Protein AF-A0A060CLM0-F1 (afdb_monomer)

Structure (mmCIF, N/CA/C/O backbone):
data_AF-A0A060CLM0-F1
#
_entry.id   AF-A0A060CLM0-F1
#
loop_
_atom_site.group_PDB
_atom_site.id
_atom_site.type_symbol
_atom_site.label_atom_id
_atom_site.label_alt_id
_atom_site.label_comp_id
_atom_site.label_asym_id
_atom_site.label_entity_id
_atom_site.label_seq_id
_atom_site.pdbx_PDB_ins_code
_atom_site.Cartn_x
_atom_site.Cartn_y
_atom_site.Cartn_z
_atom_site.occupancy
_atom_site.B_iso_or_equiv
_atom_site.auth_seq_id
_atom_site.auth_comp_id
_atom_site.auth_asym_id
_atom_site.auth_atom_id
_atom_site.pdbx_PDB_model_num
ATOM 1 N N . MET A 1 1 ? -16.580 -4.448 -2.547 1.00 65.31 1 MET A N 1
ATOM 2 C CA . MET A 1 1 ? -15.229 -4.392 -1.951 1.00 65.31 1 MET A CA 1
A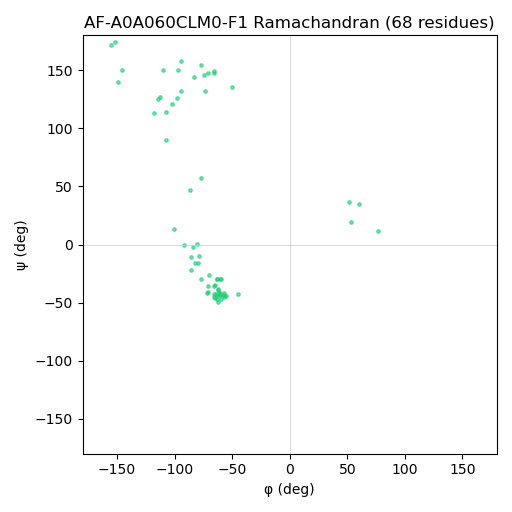TOM 3 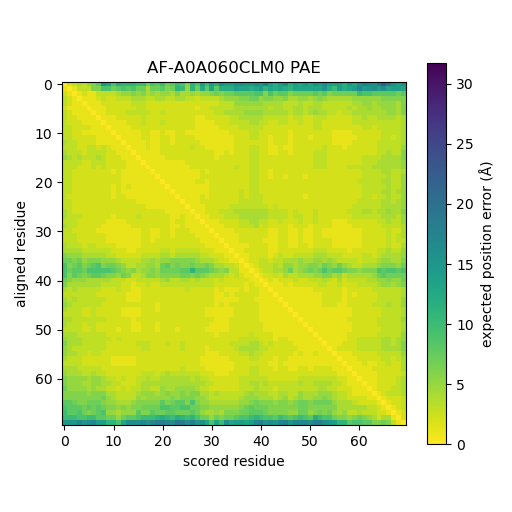C C . MET A 1 1 ? -15.241 -3.571 -0.664 1.00 65.31 1 MET A C 1
ATOM 5 O O . MET A 1 1 ? -14.859 -4.100 0.373 1.00 65.31 1 MET A O 1
ATOM 9 N N . SER A 1 2 ? -15.796 -2.355 -0.699 1.00 76.38 2 SER A N 1
ATOM 10 C CA . SER A 1 2 ? -15.954 -1.460 0.459 1.00 76.38 2 SER A CA 1
ATOM 11 C C . SER A 1 2 ? -16.470 -2.102 1.756 1.00 76.38 2 SER A C 1
ATOM 13 O O . SER A 1 2 ? -15.913 -1.822 2.807 1.00 76.38 2 SER A O 1
ATOM 15 N N . GLN A 1 3 ? -17.471 -2.994 1.722 1.00 88.25 3 GLN A N 1
ATOM 16 C CA . GLN A 1 3 ? -17.966 -3.664 2.941 1.00 88.25 3 GLN A CA 1
ATOM 17 C C . GLN A 1 3 ? -16.899 -4.528 3.632 1.00 88.25 3 GLN A C 1
ATOM 19 O O . GLN A 1 3 ? -16.806 -4.516 4.854 1.00 88.25 3 GLN A O 1
ATOM 24 N N . MET A 1 4 ? -16.066 -5.240 2.866 1.00 90.81 4 MET A N 1
ATOM 25 C CA . MET A 1 4 ? -14.973 -6.042 3.430 1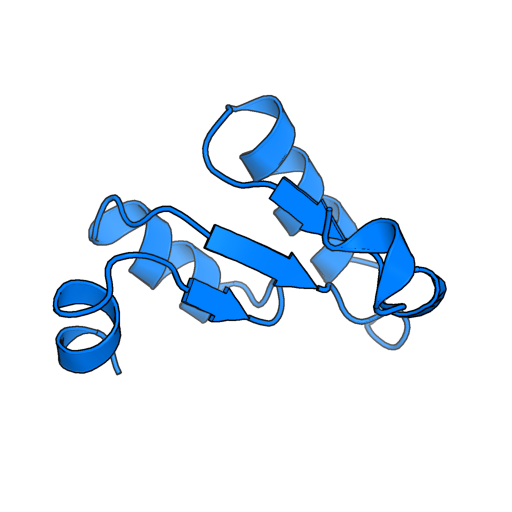.00 90.81 4 MET A CA 1
ATOM 26 C C . MET A 1 4 ? -13.848 -5.146 3.953 1.00 90.81 4 MET A C 1
ATOM 28 O O . MET A 1 4 ? -13.344 -5.382 5.044 1.00 90.81 4 MET A O 1
ATOM 32 N N . MET A 1 5 ? -13.496 -4.086 3.217 1.00 92.75 5 MET A N 1
ATOM 33 C CA . MET A 1 5 ? -12.507 -3.100 3.677 1.00 92.75 5 MET A CA 1
ATOM 34 C C . MET A 1 5 ? -12.971 -2.375 4.946 1.00 92.75 5 MET A C 1
ATOM 36 O O . MET A 1 5 ? -12.171 -2.133 5.841 1.00 92.75 5 MET A O 1
ATOM 40 N N . ALA A 1 6 ? -14.264 -2.067 5.053 1.00 92.69 6 ALA A N 1
ATOM 41 C CA . ALA A 1 6 ? -14.858 -1.446 6.231 1.00 92.69 6 ALA A CA 1
ATOM 42 C C . ALA A 1 6 ? -14.921 -2.395 7.436 1.00 92.69 6 ALA A C 1
ATOM 44 O O . ALA A 1 6 ? -14.938 -1.932 8.570 1.00 92.69 6 ALA A O 1
ATOM 45 N N . ALA A 1 7 ? -14.968 -3.708 7.216 1.00 95.38 7 ALA A N 1
ATOM 46 C CA . ALA A 1 7 ? -14.910 -4.689 8.295 1.00 95.38 7 ALA A CA 1
ATOM 47 C C . ALA A 1 7 ? -13.471 -4.989 8.756 1.00 95.38 7 ALA A C 1
ATOM 49 O O . ALA A 1 7 ? -13.295 -5.571 9.820 1.00 95.38 7 ALA A O 1
ATOM 50 N N . ALA A 1 8 ? -12.455 -4.613 7.974 1.00 95.44 8 ALA A N 1
ATOM 51 C CA . ALA A 1 8 ? -11.059 -4.903 8.276 1.00 95.44 8 ALA A CA 1
ATOM 52 C C . ALA A 1 8 ? -10.438 -3.883 9.246 1.00 95.44 8 ALA A C 1
ATOM 54 O O . ALA A 1 8 ? -10.692 -2.676 9.158 1.00 95.44 8 ALA A O 1
ATOM 55 N N . ASP A 1 9 ? -9.556 -4.372 10.120 1.00 94.88 9 ASP A N 1
ATOM 56 C CA . ASP A 1 9 ? -8.716 -3.532 10.982 1.00 94.88 9 ASP A CA 1
ATOM 57 C C . ASP A 1 9 ? -7.537 -2.917 10.223 1.00 94.88 9 ASP A C 1
ATOM 59 O O . ASP A 1 9 ? -7.087 -1.830 10.562 1.00 94.88 9 ASP A O 1
ATOM 63 N N . LEU A 1 10 ? -7.045 -3.603 9.187 1.00 94.38 10 LEU A N 1
ATOM 64 C CA . LEU A 1 10 ? -5.940 -3.177 8.331 1.00 94.38 10 LEU A CA 1
ATOM 65 C C . LEU A 1 10 ? -6.137 -3.741 6.923 1.00 94.38 10 LEU A C 1
ATOM 67 O O . LEU A 1 10 ? -6.505 -4.905 6.759 1.00 94.38 10 LEU A O 1
ATOM 71 N N . VAL A 1 11 ? -5.836 -2.937 5.903 1.00 96.06 11 VAL A N 1
ATOM 72 C CA . VAL A 1 11 ? -5.861 -3.377 4.502 1.00 96.06 11 VAL A CA 1
ATOM 73 C C . VAL A 1 11 ? -4.449 -3.387 3.919 1.00 96.06 11 VAL A C 1
ATOM 75 O O . VAL A 1 11 ? -3.750 -2.377 3.955 1.00 96.06 11 VAL A O 1
ATOM 78 N N . ILE A 1 12 ? -4.042 -4.519 3.338 1.00 95.25 12 ILE A N 1
ATOM 79 C CA . ILE A 1 12 ? -2.815 -4.627 2.538 1.00 95.25 12 ILE A CA 1
ATOM 80 C C . ILE A 1 12 ? -3.217 -4.634 1.066 1.00 95.25 12 ILE A C 1
ATOM 82 O O . ILE A 1 12 ? -3.996 -5.490 0.640 1.00 95.25 12 ILE A O 1
ATOM 86 N N . CYS A 1 13 ? -2.734 -3.673 0.281 1.00 95.62 13 CYS A N 1
ATOM 87 C CA . CYS A 1 13 ? -3.178 -3.534 -1.104 1.00 95.62 13 CYS A CA 1
ATOM 88 C C . CYS A 1 13 ? -2.165 -2.839 -2.017 1.00 95.62 13 CYS A C 1
ATOM 90 O O . CYS A 1 13 ? -1.166 -2.270 -1.584 1.00 95.62 13 CYS A O 1
ATOM 92 N N . ARG A 1 14 ? -2.468 -2.849 -3.317 1.00 96.12 14 ARG A N 1
ATOM 93 C CA . ARG A 1 14 ? -1.789 -2.019 -4.320 1.00 96.12 14 ARG A CA 1
ATOM 94 C C . ARG A 1 14 ? -2.297 -0.578 -4.244 1.00 96.12 14 ARG A C 1
ATOM 96 O O . ARG A 1 14 ? -3.451 -0.344 -3.887 1.00 96.12 14 ARG A O 1
ATOM 103 N N . ALA A 1 15 ? -1.475 0.377 -4.665 1.00 96.19 15 ALA A N 1
ATOM 104 C CA . ALA A 1 15 ? -1.784 1.809 -4.616 1.00 96.19 15 ALA A CA 1
ATOM 105 C C . ALA A 1 15 ? -2.557 2.310 -5.857 1.00 96.19 15 ALA A C 1
ATOM 107 O O . ALA A 1 15 ? -2.211 3.315 -6.483 1.00 96.19 15 ALA A O 1
ATOM 108 N N . GLY A 1 16 ? -3.597 1.570 -6.251 1.00 95.19 16 GLY A N 1
ATOM 109 C CA . GLY A 1 16 ? -4.490 1.955 -7.346 1.00 95.19 16 GLY A CA 1
ATOM 110 C C . GLY A 1 16 ? -5.439 3.087 -6.938 1.00 95.19 16 GLY A C 1
ATOM 111 O O . GLY A 1 16 ? -5.900 3.126 -5.801 1.00 95.19 16 GLY A O 1
ATOM 112 N N . ALA A 1 17 ? -5.772 3.985 -7.872 1.00 93.81 17 ALA A N 1
ATOM 113 C CA . ALA A 1 17 ? -6.576 5.180 -7.584 1.00 93.81 17 ALA A CA 1
ATOM 114 C C . ALA A 1 17 ? -7.955 4.866 -6.969 1.00 93.81 17 ALA A C 1
ATOM 116 O O . ALA A 1 17 ? -8.350 5.504 -5.998 1.00 93.81 17 ALA A O 1
ATOM 117 N N . ALA A 1 18 ? -8.664 3.856 -7.490 1.00 94.69 18 ALA A N 1
ATOM 118 C CA . ALA A 1 18 ? -9.967 3.449 -6.956 1.00 94.69 18 ALA A CA 1
ATOM 119 C C . ALA A 1 18 ? -9.859 2.906 -5.520 1.00 94.69 18 ALA A C 1
ATOM 121 O O . ALA A 1 18 ? -10.602 3.3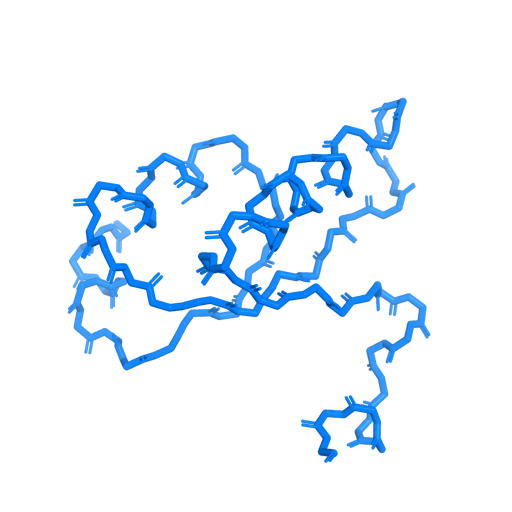34 -4.642 1.00 94.69 18 ALA A O 1
ATOM 122 N N . THR A 1 19 ? -8.883 2.028 -5.262 1.00 94.94 19 THR A N 1
ATOM 123 C CA . THR A 1 19 ? -8.613 1.472 -3.927 1.00 94.94 19 THR A CA 1
ATOM 124 C C . THR A 1 19 ? -8.268 2.563 -2.920 1.00 94.94 19 THR A C 1
ATOM 126 O O . THR A 1 19 ? -8.783 2.560 -1.806 1.00 94.94 19 THR A O 1
ATOM 129 N N . ILE A 1 20 ? -7.429 3.520 -3.321 1.00 95.44 20 ILE A N 1
ATOM 130 C CA . ILE A 1 20 ? -7.087 4.688 -2.506 1.00 95.44 20 ILE A CA 1
ATOM 131 C C . ILE A 1 20 ? -8.343 5.494 -2.170 1.00 95.44 20 ILE A C 1
ATOM 133 O O . ILE A 1 20 ? -8.556 5.824 -1.007 1.00 95.44 20 ILE A O 1
ATOM 137 N N . GLY A 1 21 ? -9.200 5.760 -3.160 1.00 95.56 21 GLY A N 1
ATOM 138 C CA . GLY A 1 21 ? -10.467 6.459 -2.948 1.00 95.56 21 GLY A CA 1
ATOM 139 C C . GLY A 1 21 ? -11.364 5.759 -1.924 1.00 95.56 21 GLY A C 1
ATOM 140 O O . GLY A 1 21 ? -11.873 6.411 -1.014 1.00 95.56 21 GLY A O 1
ATOM 141 N N . GLU A 1 22 ? -11.510 4.434 -2.021 1.00 95.56 22 GLU A N 1
ATOM 142 C CA . GLU A 1 22 ? -12.283 3.647 -1.052 1.00 95.56 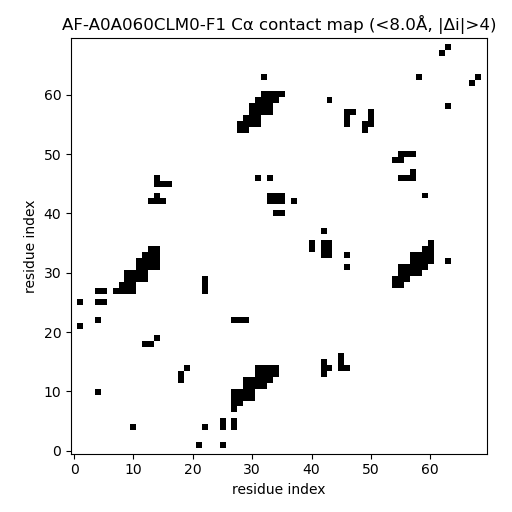22 GLU A CA 1
ATOM 143 C C . GLU A 1 22 ? -11.679 3.714 0.360 1.00 95.56 22 GLU A C 1
ATOM 145 O O . GLU A 1 22 ? -12.403 3.972 1.321 1.00 95.56 22 GLU A O 1
ATOM 150 N N . LEU A 1 23 ? -10.362 3.537 0.504 1.00 95.25 23 LEU A N 1
ATOM 151 C CA . LEU A 1 23 ? -9.686 3.574 1.806 1.00 95.25 23 LEU A CA 1
ATOM 152 C C . LEU A 1 23 ? -9.777 4.946 2.476 1.00 95.25 23 LEU A C 1
ATOM 154 O O . LEU A 1 23 ? -10.061 5.022 3.672 1.00 95.25 23 LEU A O 1
ATOM 158 N N . CYS A 1 24 ? -9.590 6.020 1.706 1.00 94.25 24 CYS A N 1
ATOM 159 C CA . CYS A 1 24 ? -9.750 7.386 2.193 1.00 94.25 24 CYS A CA 1
ATOM 160 C C . CYS A 1 24 ? -11.192 7.662 2.632 1.00 94.25 24 CYS A C 1
ATOM 162 O O . CYS A 1 24 ? -11.397 8.223 3.705 1.00 94.25 24 CYS A O 1
ATOM 164 N N . ALA A 1 25 ? -12.188 7.243 1.844 1.00 95.38 25 ALA A N 1
ATOM 165 C CA . ALA A 1 25 ? -13.597 7.429 2.189 1.00 95.38 25 ALA A CA 1
ATOM 166 C C . ALA A 1 25 ? -14.003 6.647 3.449 1.00 95.38 25 ALA A C 1
ATOM 168 O O . ALA A 1 25 ? -14.824 7.116 4.234 1.00 95.38 25 ALA A O 1
ATOM 169 N N . LEU A 1 26 ? -13.428 5.459 3.647 1.00 95.00 26 LEU A N 1
ATOM 170 C CA . LEU A 1 26 ? -13.707 4.597 4.796 1.00 95.00 26 LEU A CA 1
ATOM 171 C C . LEU A 1 26 ? -12.858 4.923 6.034 1.00 95.00 26 LEU A C 1
ATOM 173 O O . LEU A 1 26 ? -13.123 4.366 7.100 1.00 95.00 26 LEU A O 1
ATOM 177 N N . GLY A 1 27 ? -11.833 5.772 5.902 1.00 93.94 27 GLY A N 1
ATOM 178 C CA . GLY A 1 27 ? -10.894 6.091 6.979 1.00 93.94 27 GLY A CA 1
ATOM 179 C C . GLY A 1 27 ? -10.133 4.867 7.496 1.00 93.94 27 GLY A C 1
ATOM 180 O O . GLY A 1 27 ? -9.903 4.752 8.699 1.00 93.94 27 GLY A O 1
ATOM 181 N N . ARG A 1 28 ? -9.799 3.914 6.614 1.00 94.31 28 ARG A N 1
ATOM 182 C CA . ARG A 1 28 ? -9.184 2.637 7.010 1.00 94.31 28 ARG A CA 1
ATOM 183 C C . ARG A 1 28 ? -7.661 2.697 6.914 1.00 94.31 28 ARG A C 1
ATOM 185 O O . ARG A 1 28 ? -7.145 3.118 5.876 1.00 94.31 28 ARG A O 1
ATOM 192 N N . PRO A 1 29 ? -6.930 2.243 7.949 1.00 94.19 29 PRO A N 1
ATOM 193 C CA . PRO A 1 29 ? -5.479 2.172 7.880 1.00 94.19 29 PRO A CA 1
ATOM 194 C C . PRO A 1 29 ? -5.056 1.145 6.826 1.00 94.19 29 PRO A C 1
ATOM 196 O O . PRO A 1 29 ? -5.725 0.129 6.600 1.00 94.19 29 PRO A O 1
ATOM 199 N N . SER A 1 30 ? -3.925 1.409 6.175 1.00 96.31 30 SER A N 1
ATOM 200 C CA . SER A 1 30 ? -3.420 0.533 5.120 1.00 96.31 30 SER A CA 1
ATOM 201 C C . SER A 1 30 ? -1.898 0.438 5.063 1.00 96.31 30 SER A C 1
ATOM 203 O O . SER A 1 30 ? -1.176 1.386 5.384 1.00 96.31 30 SER A O 1
ATOM 205 N N . LEU A 1 31 ? -1.431 -0.728 4.614 1.00 96.06 31 LEU A N 1
ATOM 206 C CA . LEU A 1 31 ? -0.071 -0.970 4.149 1.00 96.06 31 LEU A CA 1
ATOM 207 C C . LEU A 1 31 ? -0.117 -1.115 2.626 1.00 96.06 31 LEU A C 1
ATOM 209 O O . LEU A 1 31 ? -0.710 -2.053 2.090 1.00 96.06 31 LEU A O 1
ATOM 213 N N . MET A 1 32 ? 0.493 -0.173 1.920 1.00 96.62 32 MET A N 1
ATOM 214 C CA . MET A 1 32 ? 0.480 -0.143 0.466 1.00 96.62 32 MET A CA 1
ATOM 215 C C . MET A 1 32 ? 1.756 -0.752 -0.097 1.00 96.62 32 MET A C 1
ATOM 217 O O . MET A 1 32 ? 2.858 -0.299 0.209 1.00 96.62 32 MET A O 1
ATOM 221 N N . VAL A 1 33 ? 1.588 -1.738 -0.976 1.00 96.56 33 VAL A N 1
ATOM 222 C CA . VAL A 1 33 ? 2.665 -2.326 -1.772 1.00 96.56 33 VAL A CA 1
ATOM 223 C C . VAL A 1 33 ? 2.485 -1.856 -3.213 1.00 96.56 33 VAL A C 1
ATOM 225 O O . VAL A 1 33 ? 1.718 -2.475 -3.946 1.00 96.56 33 VAL A O 1
ATOM 228 N N . PRO A 1 34 ? 3.069 -0.727 -3.651 1.00 96.69 34 PRO A N 1
ATOM 229 C CA . PRO A 1 34 ? 2.857 -0.200 -4.999 1.00 96.69 34 PRO A CA 1
ATOM 230 C C . PRO A 1 34 ? 3.542 -1.062 -6.062 1.00 96.69 34 PRO A C 1
ATOM 232 O O . PRO A 1 34 ? 4.594 -1.652 -5.820 1.00 96.69 34 PRO A O 1
ATOM 235 N N . SER A 1 35 ? 2.942 -1.133 -7.252 1.00 94.81 35 SER A N 1
ATOM 236 C CA . SER A 1 35 ? 3.541 -1.853 -8.376 1.00 94.81 35 SER A CA 1
ATOM 237 C C . SER A 1 35 ? 4.718 -1.101 -8.974 1.00 94.81 35 SER A C 1
ATOM 239 O O . SER A 1 35 ? 4.534 0.063 -9.322 1.00 94.81 35 SER A O 1
ATOM 241 N N . PRO A 1 36 ? 5.868 -1.759 -9.205 1.00 91.88 36 PRO A N 1
ATOM 242 C CA . PRO A 1 36 ? 6.966 -1.152 -9.950 1.00 91.88 36 PRO A CA 1
ATOM 243 C C . PRO A 1 36 ? 6.730 -1.183 -11.472 1.00 91.88 36 PRO A C 1
ATOM 245 O O . PRO A 1 36 ? 7.471 -0.559 -12.221 1.00 91.88 36 PRO A O 1
ATOM 248 N N . TYR A 1 37 ? 5.702 -1.900 -11.946 1.00 92.12 37 TYR A N 1
ATOM 249 C CA . TYR A 1 37 ? 5.461 -2.172 -13.371 1.00 92.12 37 TYR A CA 1
ATOM 250 C C . TYR A 1 37 ? 4.397 -1.268 -14.009 1.00 92.12 37 TYR A C 1
ATOM 252 O O . TYR A 1 37 ? 3.895 -1.564 -15.092 1.00 92.12 37 TYR A O 1
ATOM 260 N N . VAL A 1 38 ? 4.009 -0.181 -13.340 1.00 90.00 38 VAL A N 1
ATOM 261 C CA . VAL A 1 38 ? 3.041 0.785 -13.878 1.00 90.00 38 VAL A CA 1
ATOM 262 C C . VAL A 1 38 ? 3.742 1.975 -14.516 1.00 90.00 38 VAL A C 1
ATOM 264 O O . VAL A 1 38 ? 4.817 2.384 -14.078 1.00 90.00 38 VAL A O 1
ATOM 267 N N . ALA A 1 39 ? 3.095 2.562 -15.525 1.00 90.44 39 ALA A N 1
ATOM 268 C CA . ALA A 1 39 ? 3.592 3.753 -16.202 1.00 90.44 39 ALA A CA 1
ATOM 269 C C . ALA A 1 39 ? 3.975 4.850 -15.194 1.00 90.44 39 ALA A C 1
ATOM 271 O O . ALA A 1 39 ? 3.250 5.094 -14.223 1.00 90.44 39 ALA A O 1
ATOM 272 N N . GLU A 1 40 ? 5.131 5.479 -15.428 1.00 91.31 40 GLU A N 1
ATOM 273 C CA . GLU A 1 40 ? 5.649 6.621 -14.660 1.00 91.31 40 GLU A CA 1
ATOM 274 C C . GLU A 1 40 ? 5.727 6.410 -13.136 1.00 91.31 40 GLU A C 1
ATOM 276 O O . GLU A 1 40 ? 5.770 7.382 -12.372 1.00 91.31 40 GLU A O 1
ATOM 281 N N . ASN A 1 41 ? 5.723 5.157 -12.670 1.00 90.38 41 ASN A N 1
ATOM 282 C CA . ASN A 1 41 ? 5.691 4.803 -11.252 1.00 90.38 41 ASN A CA 1
ATOM 283 C C . ASN A 1 41 ? 4.553 5.511 -10.474 1.00 90.38 41 ASN A C 1
ATOM 285 O O . ASN A 1 41 ? 4.713 5.943 -9.328 1.00 90.38 41 ASN A O 1
ATOM 289 N N . HIS A 1 42 ? 3.386 5.691 -11.108 1.00 94.12 42 HIS A N 1
ATOM 290 C CA . HIS A 1 42 ? 2.284 6.448 -10.504 1.00 94.12 42 HIS A CA 1
ATOM 291 C C . HIS A 1 42 ? 1.732 5.808 -9.223 1.00 94.12 42 HIS A C 1
ATOM 293 O O . HIS A 1 42 ? 1.276 6.528 -8.338 1.00 94.12 42 HIS A O 1
ATOM 299 N N . GLN A 1 43 ? 1.791 4.479 -9.084 1.00 96.44 43 GLN A N 1
ATOM 300 C CA . GLN A 1 43 ? 1.323 3.820 -7.863 1.00 96.44 43 GLN A CA 1
ATOM 301 C C . GLN A 1 43 ? 2.181 4.187 -6.650 1.00 96.44 43 GLN A C 1
ATOM 303 O O . GLN A 1 43 ? 1.626 4.512 -5.604 1.00 96.44 43 GLN A O 1
ATOM 308 N N . GLU A 1 44 ? 3.511 4.188 -6.767 1.00 95.94 44 GLU A N 1
ATOM 309 C CA . GLU A 1 44 ? 4.361 4.587 -5.643 1.00 95.94 44 GLU A CA 1
ATOM 310 C C . GLU A 1 44 ? 4.165 6.064 -5.302 1.00 95.94 44 GLU A C 1
ATOM 312 O O . GLU A 1 44 ? 3.993 6.398 -4.133 1.00 95.94 44 GLU A O 1
ATOM 317 N N . LYS A 1 45 ? 4.087 6.943 -6.311 1.00 95.75 45 LYS A N 1
ATOM 318 C CA . LYS A 1 45 ? 3.808 8.375 -6.104 1.00 95.75 45 LYS A CA 1
ATOM 319 C C . LYS A 1 45 ? 2.505 8.596 -5.326 1.00 95.75 45 LYS A C 1
ATOM 321 O O . LYS A 1 45 ? 2.488 9.381 -4.381 1.00 95.75 45 LYS A O 1
ATOM 326 N N . ASN A 1 46 ? 1.444 7.867 -5.675 1.00 95.12 46 ASN A N 1
ATOM 327 C CA . ASN A 1 46 ? 0.178 7.919 -4.947 1.00 95.12 46 ASN A CA 1
ATOM 328 C C . ASN A 1 46 ? 0.339 7.444 -3.495 1.00 95.12 46 ASN A C 1
ATOM 330 O O . ASN A 1 46 ? -0.085 8.133 -2.571 1.00 95.12 46 ASN A O 1
ATOM 334 N N . ALA A 1 47 ? 0.974 6.286 -3.291 1.00 96.88 47 ALA A N 1
ATOM 335 C CA . ALA A 1 47 ? 1.162 5.702 -1.965 1.00 96.88 47 ALA A CA 1
ATOM 336 C C . ALA A 1 47 ? 1.976 6.625 -1.042 1.00 96.88 47 ALA A C 1
ATOM 338 O O . ALA A 1 47 ? 1.597 6.858 0.102 1.00 96.88 47 ALA A O 1
ATOM 339 N N . ARG A 1 48 ? 3.062 7.213 -1.561 1.00 97.12 48 ARG A N 1
ATOM 340 C CA . ARG A 1 48 ? 3.921 8.147 -0.820 1.00 97.12 48 ARG A CA 1
ATOM 341 C C . ARG A 1 48 ? 3.196 9.438 -0.457 1.00 97.12 48 ARG A C 1
ATOM 343 O O . ARG A 1 48 ? 3.413 9.960 0.630 1.00 97.12 48 ARG A O 1
ATOM 350 N N . ALA A 1 49 ? 2.312 9.943 -1.320 1.00 96.38 49 ALA A N 1
ATOM 351 C CA . ALA A 1 49 ? 1.492 11.108 -0.989 1.00 96.38 49 ALA A CA 1
ATOM 352 C C . ALA A 1 49 ? 0.595 10.842 0.235 1.00 96.38 49 ALA A C 1
ATOM 354 O O . ALA A 1 49 ? 0.499 11.691 1.120 1.00 96.38 49 ALA A O 1
ATOM 355 N N . LEU A 1 50 ? -0.009 9.652 0.316 1.00 96.25 50 LEU A N 1
ATOM 356 C CA . LEU A 1 50 ? -0.827 9.247 1.462 1.00 96.25 50 LEU A CA 1
ATOM 357 C C . LEU A 1 50 ? 0.007 8.972 2.718 1.00 96.25 50 LEU A C 1
ATOM 359 O O . LEU A 1 50 ? -0.385 9.376 3.811 1.00 96.25 50 LEU A O 1
ATOM 363 N N . GLU A 1 51 ? 1.161 8.322 2.580 1.00 97.38 51 GLU A N 1
ATOM 364 C CA . GLU A 1 51 ? 2.080 8.075 3.697 1.00 97.38 51 GLU A CA 1
ATOM 365 C C . GLU A 1 51 ? 2.598 9.377 4.312 1.00 97.38 51 GLU A C 1
ATOM 367 O O . GLU A 1 51 ? 2.600 9.517 5.534 1.00 97.38 51 GLU A O 1
ATOM 372 N N . ASN A 1 52 ? 2.946 10.365 3.483 1.00 97.31 52 ASN A N 1
ATOM 373 C CA . ASN A 1 52 ? 3.357 11.695 3.940 1.00 97.31 52 ASN A CA 1
AT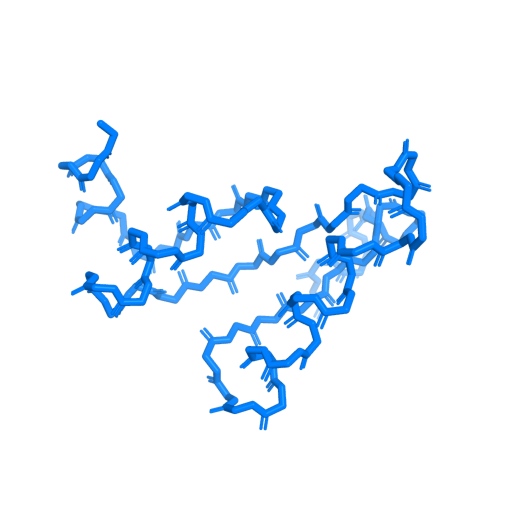OM 374 C C . ASN A 1 52 ? 2.236 12.433 4.686 1.00 97.31 52 ASN A C 1
ATOM 376 O O . ASN A 1 52 ? 2.511 13.228 5.581 1.00 97.31 52 ASN A O 1
ATOM 380 N N . ALA A 1 53 ? 0.976 12.159 4.340 1.00 95.69 53 ALA A N 1
ATOM 381 C CA . ALA A 1 53 ? -0.192 12.655 5.064 1.00 95.69 53 ALA A CA 1
ATOM 382 C C . ALA A 1 53 ? -0.520 11.832 6.330 1.00 95.69 53 ALA A C 1
ATOM 384 O O . ALA A 1 53 ? -1.490 12.135 7.021 1.00 95.69 53 ALA A O 1
ATOM 385 N N . GLY A 1 54 ? 0.258 10.788 6.637 1.00 94.50 54 GLY A N 1
ATOM 386 C CA . GLY A 1 54 ? 0.047 9.901 7.782 1.00 94.50 54 GLY A CA 1
ATOM 387 C C . GLY A 1 54 ? -1.088 8.886 7.603 1.00 94.50 54 GLY A C 1
ATOM 388 O O . GLY A 1 54 ? -1.490 8.257 8.578 1.00 94.50 54 GLY A O 1
ATOM 389 N N . ALA A 1 55 ? -1.614 8.715 6.386 1.00 94.19 55 ALA A N 1
ATOM 390 C CA . ALA A 1 55 ? -2.785 7.874 6.123 1.00 94.19 55 ALA A CA 1
ATOM 391 C C . ALA A 1 55 ? -2.451 6.386 5.899 1.00 94.19 55 ALA A C 1
ATOM 393 O O . ALA A 1 55 ? -3.318 5.525 6.054 1.00 94.19 55 ALA A O 1
ATOM 394 N N . CYS A 1 56 ? -1.213 6.062 5.516 1.00 96.25 56 CYS A N 1
ATOM 395 C CA . CYS A 1 56 ? -0.778 4.686 5.271 1.00 96.25 56 CYS A CA 1
ATOM 396 C C . CYS A 1 56 ? 0.726 4.500 5.522 1.00 96.25 56 CYS A C 1
ATOM 398 O O . CYS A 1 56 ? 1.458 5.460 5.760 1.00 96.25 56 CYS A O 1
ATOM 400 N N . ARG A 1 57 ? 1.192 3.251 5.437 1.00 96.12 57 ARG A N 1
ATOM 401 C CA . ARG A 1 57 ? 2.615 2.905 5.286 1.00 96.12 57 ARG A CA 1
ATOM 402 C C . ARG A 1 57 ? 2.875 2.355 3.894 1.00 96.12 57 ARG A C 1
ATOM 404 O O . ARG A 1 57 ? 1.988 1.726 3.320 1.00 96.12 57 ARG A O 1
ATOM 411 N N . VAL A 1 58 ? 4.075 2.561 3.366 1.00 96.38 58 VAL A N 1
ATOM 412 C CA . VAL A 1 58 ? 4.492 2.028 2.065 1.00 96.38 58 VAL A CA 1
ATOM 413 C C . VAL A 1 58 ? 5.607 1.009 2.243 1.00 96.38 58 VAL A C 1
ATOM 415 O O . VAL A 1 58 ? 6.662 1.314 2.793 1.00 96.38 58 VAL A O 1
ATOM 418 N N . LEU A 1 59 ? 5.389 -0.187 1.702 1.00 95.56 59 LEU A N 1
ATOM 419 C CA . LEU A 1 59 ? 6.389 -1.242 1.578 1.00 95.56 59 LEU A CA 1
ATOM 420 C C . LEU A 1 59 ? 6.589 -1.511 0.092 1.00 95.56 59 LEU A C 1
ATOM 422 O O . LEU A 1 59 ? 5.660 -1.951 -0.575 1.00 95.56 59 LEU A O 1
ATOM 426 N N . THR A 1 60 ? 7.760 -1.209 -0.465 1.00 93.56 60 THR A N 1
ATOM 427 C CA . THR A 1 60 ? 7.971 -1.447 -1.900 1.00 93.56 60 THR A CA 1
ATOM 428 C C . THR A 1 60 ? 7.934 -2.949 -2.191 1.00 93.56 60 THR A C 1
ATOM 430 O O . THR A 1 60 ? 8.294 -3.763 -1.343 1.00 93.56 60 THR A O 1
ATOM 433 N N . GLU A 1 61 ? 7.482 -3.344 -3.381 1.00 91.44 61 GLU A N 1
ATOM 434 C CA . GLU A 1 61 ? 7.434 -4.764 -3.758 1.00 91.44 61 GLU A CA 1
ATOM 435 C C . GLU A 1 61 ? 8.809 -5.462 -3.665 1.00 91.44 61 GLU A C 1
ATOM 437 O O . GLU A 1 61 ? 8.864 -6.543 -3.079 1.00 91.44 61 GLU A O 1
ATOM 442 N N . PRO A 1 62 ? 9.935 -4.851 -4.095 1.00 90.25 62 PRO A N 1
ATOM 443 C CA . PRO A 1 62 ? 11.270 -5.412 -3.854 1.00 90.25 62 PRO A CA 1
ATOM 444 C C . PRO A 1 62 ? 11.617 -5.595 -2.371 1.00 90.25 62 PRO A C 1
ATOM 446 O O . PRO A 1 62 ? 12.379 -6.491 -2.017 1.00 90.25 62 PRO A O 1
ATOM 449 N N . ASP A 1 63 ? 11.052 -4.756 -1.506 1.00 91.81 63 ASP A N 1
ATOM 450 C CA . ASP A 1 63 ? 11.289 -4.773 -0.067 1.00 91.81 63 ASP A CA 1
ATOM 451 C C . ASP A 1 63 ? 10.288 -5.639 0.701 1.00 91.81 63 ASP A C 1
ATOM 453 O O . ASP A 1 63 ? 10.391 -5.735 1.920 1.00 91.81 63 ASP A O 1
ATOM 457 N N . SER A 1 64 ? 9.325 -6.276 0.031 1.00 90.19 64 SER A N 1
ATOM 458 C CA . SER A 1 64 ? 8.259 -7.050 0.679 1.00 90.19 64 SER A CA 1
ATOM 459 C C . SER A 1 64 ? 8.721 -8.431 1.172 1.00 90.19 64 SER A C 1
ATOM 461 O O . SER A 1 64 ? 8.188 -9.476 0.805 1.00 90.19 64 SER A O 1
ATOM 463 N N . THR A 1 65 ? 9.741 -8.430 2.030 1.00 90.31 65 THR A N 1
ATOM 464 C CA . THR A 1 65 ? 10.273 -9.604 2.726 1.00 90.31 65 THR A CA 1
ATOM 465 C C . THR A 1 65 ? 9.641 -9.747 4.112 1.00 90.31 65 THR A C 1
ATOM 467 O O . THR A 1 65 ? 9.154 -8.778 4.694 1.00 90.31 65 THR A O 1
ATOM 470 N N . GLY A 1 66 ? 9.668 -10.961 4.675 1.00 88.31 66 GLY A N 1
ATOM 471 C CA . GLY A 1 66 ? 9.136 -11.210 6.022 1.00 88.31 66 GLY A CA 1
ATOM 472 C C . GLY A 1 66 ? 9.842 -10.403 7.119 1.00 88.31 66 GLY A C 1
ATOM 473 O O . GLY A 1 66 ? 9.212 -10.020 8.097 1.00 88.31 66 GLY A O 1
ATOM 474 N N . GLU A 1 67 ? 11.125 -10.096 6.926 1.00 88.50 67 GLU A N 1
ATOM 475 C CA . GLU A 1 67 ? 11.943 -9.307 7.857 1.00 88.50 67 GLU A CA 1
ATOM 476 C C . GLU A 1 67 ? 11.548 -7.831 7.875 1.00 88.50 67 GLU A C 1
ATOM 478 O O . GLU A 1 67 ? 11.586 -7.211 8.926 1.00 88.50 67 GLU A O 1
ATOM 483 N N . LYS A 1 68 ? 11.152 -7.268 6.727 1.00 84.81 68 LYS A N 1
ATOM 484 C CA . LYS A 1 68 ? 10.757 -5.855 6.606 1.00 84.81 68 LYS A CA 1
ATOM 485 C C . LYS A 1 68 ? 9.301 -5.588 6.993 1.00 84.81 68 LYS A C 1
ATOM 487 O O . LYS A 1 68 ? 8.856 -4.443 6.936 1.00 84.81 68 LYS A O 1
ATOM 492 N N . LEU A 1 69 ? 8.548 -6.629 7.350 1.00 76.81 69 LEU A N 1
ATOM 493 C CA . LEU A 1 69 ? 7.170 -6.503 7.827 1.00 76.81 69 LEU A CA 1
ATOM 494 C C . LEU A 1 69 ? 7.095 -6.079 9.312 1.00 76.81 69 LEU A C 1
ATOM 496 O O . LEU A 1 69 ? 6.028 -5.651 9.753 1.00 76.81 69 LEU A O 1
ATOM 500 N N . PHE A 1 70 ? 8.200 -6.193 10.059 1.00 58.56 70 PHE A N 1
ATOM 501 C CA . PHE A 1 70 ? 8.330 -5.912 11.496 1.00 58.56 70 PHE A CA 1
ATOM 502 C C . PHE A 1 70 ? 9.492 -4.948 11.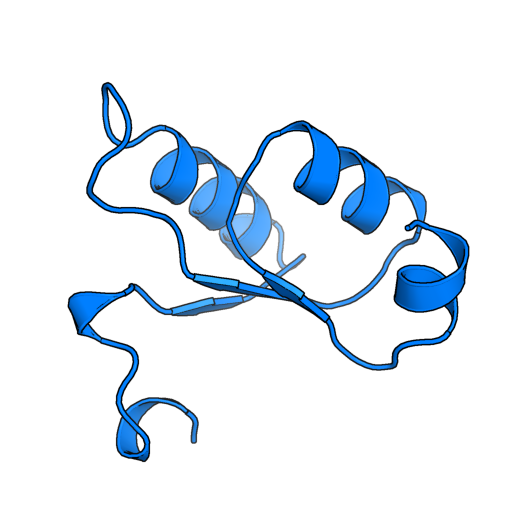772 1.00 58.56 70 PHE A C 1
ATOM 504 O O . PHE A 1 70 ? 9.468 -4.321 12.855 1.00 58.56 70 PHE A O 1
#

pLDDT: mean 92.69, std 6.57, range [58.56, 97.38]

Organism: NCBI:txid242695

Sequence (70 aa):
MSQMMAAADLVICRAGAATIGELCALGRPSLMVPSPYVAENHQEKNARALENAGACRVLTEPDSTGEKLF

Nearest PDB structures (foldseek):
  7d1i-assembly1_A-2  TM=9.407E-01  e=2.391E-03  Acinetobacter baumannii
  7d1i-assembly1_B-2  TM=9.412E-01  e=5.330E-03  Acinetobacter bauma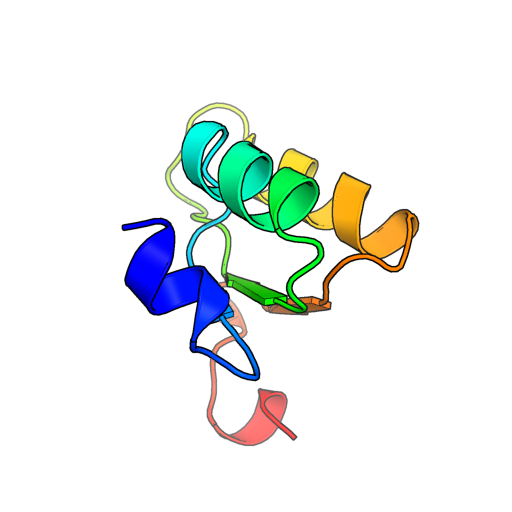nnii
  4m60-assembly1_A  TM=9.000E-01  e=4.362E-03  Streptomyces antibioticus
  2ks6-assembly1_A  TM=7.127E-01  e=7.708E-02  Saccharomyces cerevisiae

Solvent-accessible surface area (backbone atoms only — not comparable to full-atom values): 4075 Å² total; per-residue (Å²): 110,65,70,61,56,67,72,42,86,64,45,77,42,58,35,44,70,68,56,48,52,51,33,62,76,64,70,42,46,34,43,29,39,23,51,84,87,44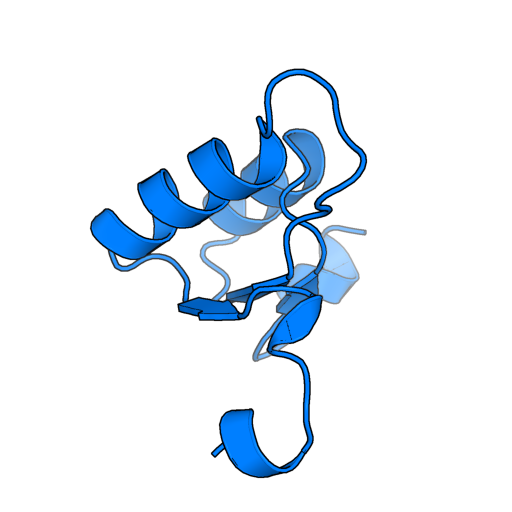,77,92,39,49,25,44,57,50,38,50,56,37,29,77,70,70,55,34,45,75,44,50,60,96,55,70,44,84,75,70,76,112

Radius of gyration: 11.69 Å; Cα contacts (8 Å, |Δi|>4): 100; chains: 1; bounding box: 30×24×28 Å

Foldseek 3Di:
DLVVQLVDQEEEEEQDPVVVVSCVVSLHEYEYAYDPPDPPSVRVVSVVVCVVVVRYHYQYPVRPDPVSVD

Mean predicted aligned error: 3.13 Å

Secondary structure (DSSP, 8-state):
-HHHHHH-S-EEE---HHHHHHHHHHT--EEE---TTSGGGHHHHHHHHHHHTTSEEE--GGG--SGGG-

InterPro domains:
  IPR007235 Glycosyl transferase, family 28, C-terminal [PF04101] (1-69)